Protein AF-A0A2E8WPA9-F1 (afdb_monomer_lite)

Foldseek 3Di:
DDDPDPAQWDWDWDCPPVVCTHTPDIDHDPDPLRAAFDDWDWAADPVDNQWTWIWTAHPVNRDIDIDIGGHPDDPPDPPPDDD

Structure (mmCIF, N/CA/C/O backbone):
data_AF-A0A2E8WPA9-F1
#
_entry.id   AF-A0A2E8WPA9-F1
#
loop_
_atom_site.group_PDB
_atom_site.id
_atom_site.type_symbol
_atom_site.label_atom_id
_atom_site.label_alt_id
_atom_site.label_comp_id
_atom_site.label_asym_id
_atom_site.label_entity_id
_atom_site.label_seq_id
_atom_site.pdbx_PDB_ins_code
_atom_site.Cartn_x
_atom_site.Cartn_y
_atom_site.Cartn_z
_atom_site.occupancy
_atom_site.B_iso_or_equiv
_atom_site.auth_seq_id
_atom_site.auth_comp_id
_atom_site.auth_asym_id
_atom_site.auth_atom_id
_atom_site.pdbx_PDB_model_num
ATOM 1 N N . MET A 1 1 ? 30.556 3.621 3.455 1.00 33.94 1 MET A N 1
ATOM 2 C CA . MET A 1 1 ? 29.193 4.164 3.628 1.00 33.94 1 MET A CA 1
ATOM 3 C C . MET A 1 1 ? 28.257 3.269 2.840 1.00 33.94 1 MET A C 1
ATOM 5 O O . MET A 1 1 ? 28.404 3.203 1.629 1.00 33.94 1 MET A O 1
ATOM 9 N N . VAL A 1 2 ? 27.399 2.504 3.512 1.00 37.19 2 VAL A N 1
ATOM 10 C CA . VAL A 1 2 ? 26.375 1.693 2.842 1.00 37.19 2 VAL A CA 1
ATOM 11 C C . VAL A 1 2 ? 25.148 2.589 2.747 1.00 37.19 2 VAL A C 1
ATOM 13 O O . VAL A 1 2 ? 24.592 2.962 3.776 1.00 37.19 2 VAL A O 1
ATOM 16 N N . SER A 1 3 ? 24.787 3.021 1.540 1.00 45.47 3 SER A N 1
ATOM 17 C CA . SER A 1 3 ? 23.516 3.716 1.320 1.00 45.47 3 SER A CA 1
ATOM 18 C C . SER A 1 3 ? 22.383 2.819 1.832 1.00 45.47 3 SER A C 1
ATOM 20 O O . SER A 1 3 ? 22.456 1.610 1.586 1.00 45.47 3 SER A O 1
ATOM 22 N N . PRO A 1 4 ? 21.356 3.348 2.524 1.00 50.88 4 PRO A N 1
ATOM 23 C CA . PRO A 1 4 ? 20.202 2.548 2.909 1.00 50.88 4 PRO A CA 1
ATOM 24 C C . PRO A 1 4 ? 19.632 1.909 1.644 1.00 50.88 4 PRO A C 1
ATOM 26 O O . PRO A 1 4 ? 19.149 2.601 0.747 1.00 50.88 4 PRO A O 1
ATOM 29 N N . GLN A 1 5 ? 19.763 0.592 1.523 1.00 53.38 5 GLN A N 1
ATOM 30 C CA . GLN A 1 5 ? 19.133 -0.140 0.437 1.00 53.38 5 GLN A CA 1
ATOM 31 C C . GLN A 1 5 ? 17.631 -0.039 0.688 1.00 53.38 5 GLN A C 1
ATOM 33 O O . GLN A 1 5 ? 17.141 -0.523 1.707 1.00 53.38 5 GLN A O 1
ATOM 38 N N . ARG A 1 6 ? 16.908 0.656 -0.199 1.00 62.66 6 ARG A N 1
ATOM 39 C CA . ARG A 1 6 ? 15.445 0.679 -0.149 1.00 62.66 6 ARG A CA 1
ATOM 40 C C . ARG A 1 6 ? 14.962 -0.765 -0.266 1.00 62.66 6 ARG A C 1
ATOM 42 O O . ARG A 1 6 ? 15.337 -1.465 -1.205 1.00 62.66 6 ARG A O 1
ATOM 49 N N . GLY A 1 7 ? 14.193 -1.215 0.721 1.00 65.56 7 GLY A N 1
ATOM 50 C CA . GLY A 1 7 ? 13.594 -2.543 0.695 1.00 65.56 7 GLY A CA 1
ATOM 51 C C . GLY A 1 7 ? 12.556 -2.649 -0.421 1.00 65.56 7 GLY A C 1
ATOM 52 O O . GLY A 1 7 ? 11.829 -1.695 -0.692 1.00 65.56 7 GLY A O 1
ATOM 53 N N . ASP A 1 8 ? 12.462 -3.823 -1.047 1.00 77.31 8 ASP A N 1
ATOM 54 C CA . ASP A 1 8 ? 11.402 -4.150 -2.007 1.00 77.31 8 ASP A CA 1
ATOM 55 C C . ASP A 1 8 ? 10.113 -4.531 -1.243 1.00 77.31 8 ASP A C 1
ATOM 57 O O . ASP A 1 8 ? 9.645 -5.671 -1.294 1.00 77.31 8 ASP A O 1
ATOM 61 N N . GLY A 1 9 ? 9.547 -3.590 -0.480 1.00 86.81 9 GLY A N 1
ATOM 62 C CA . GLY A 1 9 ? 8.318 -3.832 0.274 1.00 86.81 9 GLY A CA 1
ATOM 63 C C . GLY A 1 9 ? 7.671 -2.593 0.890 1.00 86.81 9 GLY A C 1
ATOM 64 O O . GLY A 1 9 ? 8.293 -1.542 1.021 1.00 86.81 9 GLY A O 1
ATOM 65 N N . ILE A 1 10 ? 6.409 -2.752 1.283 1.00 87.88 10 ILE A N 1
ATOM 66 C CA . ILE A 1 10 ? 5.634 -1.798 2.085 1.00 87.88 10 ILE A CA 1
ATOM 67 C C . ILE A 1 10 ? 5.401 -2.435 3.451 1.00 87.88 10 ILE A C 1
ATOM 69 O O . ILE A 1 10 ? 4.950 -3.576 3.529 1.00 87.88 10 ILE A O 1
ATOM 73 N N . LEU A 1 11 ? 5.695 -1.708 4.524 1.00 88.69 11 LEU A N 1
ATOM 74 C CA . LEU A 1 11 ? 5.517 -2.174 5.897 1.00 88.69 11 LEU A CA 1
ATOM 75 C C . LEU A 1 11 ? 4.387 -1.397 6.568 1.00 88.69 11 LEU A C 1
ATOM 77 O O . LEU A 1 11 ? 4.247 -0.194 6.352 1.00 88.69 11 LEU A O 1
ATOM 81 N N . ALA A 1 12 ? 3.611 -2.087 7.396 1.00 88.69 12 ALA A N 1
ATOM 82 C CA . ALA A 1 12 ? 2.540 -1.504 8.187 1.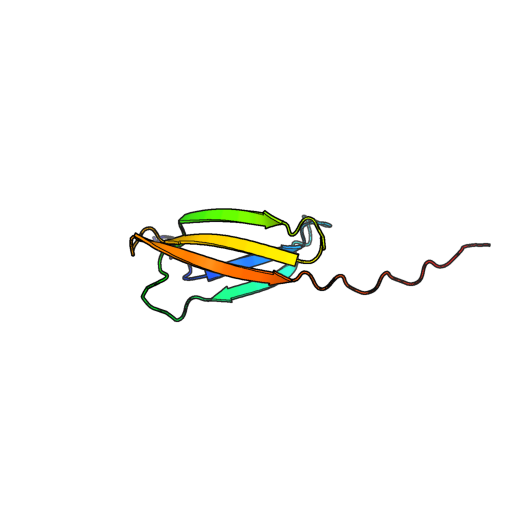00 88.69 12 ALA A CA 1
ATOM 83 C C . ALA A 1 12 ? 2.887 -1.583 9.678 1.00 88.69 12 ALA A C 1
ATOM 85 O O . ALA A 1 12 ? 3.337 -2.621 10.181 1.00 88.69 12 ALA A O 1
ATOM 86 N N . TYR A 1 13 ? 2.648 -0.478 10.378 1.00 88.19 13 TYR A N 1
ATOM 87 C CA . TYR A 1 13 ? 2.882 -0.337 11.810 1.00 88.19 13 TYR A CA 1
ATOM 88 C C . TYR A 1 13 ? 1.627 0.205 12.488 1.00 88.19 13 TYR A C 1
ATOM 90 O O . TYR A 1 13 ? 0.962 1.085 11.944 1.00 88.19 13 TYR A O 1
ATOM 98 N N . ASP A 1 14 ? 1.335 -0.303 13.680 1.00 86.94 14 ASP A N 1
ATOM 99 C CA . ASP A 1 14 ? 0.390 0.310 14.605 1.00 86.94 14 ASP A CA 1
ATOM 100 C C . ASP A 1 14 ? 1.102 1.435 15.362 1.00 86.94 14 ASP A C 1
ATOM 102 O O . ASP A 1 14 ? 2.128 1.217 16.017 1.00 86.94 14 ASP A O 1
ATOM 106 N N . LEU A 1 15 ? 0.557 2.643 15.223 1.00 87.12 15 LEU A N 1
ATOM 107 C CA . LEU A 1 15 ? 1.069 3.878 15.812 1.00 87.12 15 LEU A CA 1
ATOM 108 C C . LEU A 1 15 ? 0.149 4.429 16.908 1.00 87.12 15 LEU A C 1
ATOM 110 O O . LEU A 1 15 ? 0.322 5.574 17.317 1.00 87.12 15 LEU A O 1
ATOM 114 N N . THR A 1 16 ? -0.807 3.635 17.402 1.00 89.12 16 THR A N 1
ATOM 115 C CA . THR A 1 16 ? -1.670 4.020 18.535 1.00 89.12 16 THR A CA 1
ATOM 116 C C . THR A 1 16 ? -0.834 4.360 19.775 1.00 89.12 16 THR A C 1
ATOM 118 O O . THR A 1 16 ? -1.157 5.295 20.502 1.00 89.12 16 THR A O 1
ATOM 121 N N . HIS A 1 17 ? 0.277 3.638 19.964 1.00 90.12 17 HIS A N 1
ATOM 122 C CA . HIS A 1 17 ? 1.321 3.902 20.958 1.00 90.12 17 HIS A CA 1
ATOM 123 C C . HIS A 1 17 ? 2.658 4.108 20.222 1.00 90.12 17 HIS A C 1
ATOM 125 O O . HIS A 1 17 ? 3.397 3.141 20.002 1.00 90.12 17 HIS A O 1
ATOM 131 N N . PRO A 1 18 ? 2.957 5.327 19.735 1.00 87.06 18 PRO A N 1
ATOM 132 C CA . PRO A 1 18 ? 4.064 5.574 18.805 1.00 87.06 18 PRO A CA 1
ATOM 133 C C . PRO A 1 18 ? 5.441 5.250 19.397 1.00 87.06 18 PRO A C 1
ATOM 135 O O . PRO A 1 18 ? 6.354 4.867 18.667 1.00 87.06 18 PRO A O 1
ATOM 138 N N . GLU A 1 19 ? 5.594 5.335 20.716 1.00 91.00 19 GLU A N 1
ATOM 139 C CA . GLU A 1 19 ? 6.800 4.937 21.441 1.00 91.00 19 GLU A CA 1
ATOM 140 C C . GLU A 1 19 ? 7.054 3.420 21.420 1.00 91.00 19 GLU A C 1
ATOM 142 O O . GLU A 1 19 ? 8.175 2.980 21.673 1.00 91.00 19 GLU A O 1
ATOM 147 N N . GLN A 1 20 ? 6.036 2.624 21.079 1.00 85.19 20 GLN A N 1
ATOM 148 C CA . GLN A 1 20 ? 6.078 1.159 21.017 1.00 85.19 20 GLN A CA 1
ATOM 149 C C . GLN A 1 20 ? 5.948 0.612 19.589 1.00 85.19 20 GLN A C 1
ATOM 151 O O . GLN A 1 20 ? 5.788 -0.600 19.439 1.00 85.19 20 GLN A O 1
ATOM 156 N N . GLY A 1 21 ? 5.994 1.486 18.570 1.00 80.19 21 GLY A N 1
ATOM 157 C CA . GLY A 1 21 ? 5.694 1.223 17.155 1.00 80.19 21 GLY A CA 1
ATOM 158 C C . GLY A 1 21 ? 5.744 -0.252 16.752 1.00 80.19 21 GLY A C 1
ATOM 159 O O . GLY A 1 21 ? 6.810 -0.815 16.487 1.00 80.19 21 GLY A O 1
ATOM 160 N N . LYS A 1 22 ? 4.574 -0.894 16.718 1.00 86.88 22 LYS A N 1
ATOM 161 C CA . LYS A 1 22 ? 4.466 -2.342 16.532 1.00 86.88 22 LYS A CA 1
ATOM 162 C C . LYS A 1 22 ? 4.260 -2.653 15.060 1.00 86.88 22 LYS A C 1
ATOM 164 O O . LYS A 1 22 ? 3.309 -2.171 14.457 1.00 86.88 22 LYS A O 1
ATOM 169 N N . SER A 1 23 ? 5.108 -3.497 14.475 1.00 86.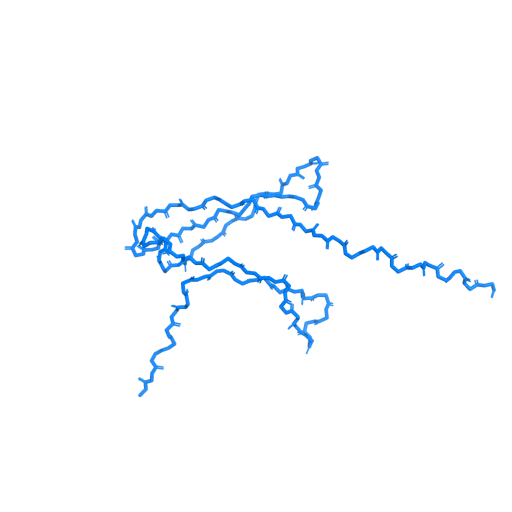50 23 SER A N 1
ATOM 170 C CA . SER A 1 23 ? 4.847 -4.008 13.126 1.00 86.50 23 SER A CA 1
ATOM 171 C C . SER A 1 23 ? 3.605 -4.902 13.141 1.00 86.50 23 SER A C 1
ATOM 173 O O . SER A 1 23 ? 3.520 -5.841 13.936 1.00 86.50 23 SER A O 1
ATOM 175 N N . ILE A 1 24 ? 2.646 -4.596 12.268 1.00 86.56 24 ILE A N 1
ATOM 176 C CA . ILE A 1 24 ? 1.387 -5.346 12.118 1.00 86.56 24 ILE A CA 1
ATOM 177 C C . ILE A 1 24 ? 1.313 -6.114 10.796 1.00 86.56 24 ILE A C 1
ATOM 179 O O . ILE A 1 24 ? 0.402 -6.911 10.595 1.00 86.56 24 ILE A O 1
ATOM 183 N N . GLY A 1 25 ? 2.285 -5.915 9.903 1.00 86.25 25 GLY A N 1
ATOM 184 C CA . GLY A 1 25 ? 2.394 -6.665 8.660 1.00 86.25 25 GLY A CA 1
ATOM 185 C C . GLY A 1 25 ? 3.214 -5.947 7.597 1.00 86.25 25 GLY A C 1
ATOM 186 O O . GLY A 1 25 ? 3.854 -4.923 7.844 1.00 86.25 25 GLY A O 1
ATOM 187 N N . GLY A 1 26 ? 3.184 -6.497 6.388 1.00 87.00 26 GLY A N 1
ATOM 188 C CA . GLY A 1 26 ? 3.825 -5.895 5.230 1.00 87.00 26 GLY A CA 1
ATOM 189 C C . GLY A 1 26 ? 3.614 -6.698 3.954 1.00 87.00 26 GLY A C 1
ATOM 190 O O . GLY A 1 26 ? 3.279 -7.883 3.984 1.00 87.00 26 GLY A O 1
ATOM 191 N N . ILE A 1 27 ? 3.833 -6.033 2.826 1.00 85.94 27 ILE A N 1
ATOM 192 C CA . ILE A 1 2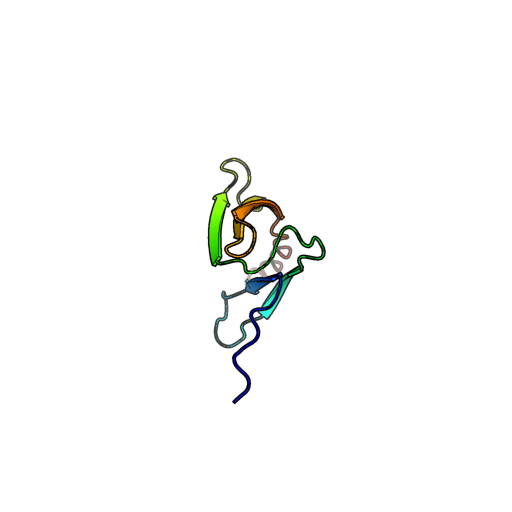7 ? 3.831 -6.609 1.487 1.00 85.94 27 ILE A CA 1
ATOM 193 C C . ILE A 1 27 ? 5.275 -6.602 1.002 1.00 85.94 27 ILE A C 1
ATOM 195 O O . ILE A 1 27 ? 5.887 -5.543 0.891 1.00 85.94 27 ILE A O 1
ATOM 199 N N . PHE A 1 28 ? 5.813 -7.778 0.689 1.00 86.50 28 PHE A N 1
ATOM 200 C CA . PHE A 1 28 ? 7.141 -7.912 0.095 1.00 86.50 28 PHE A CA 1
ATOM 201 C C . PHE A 1 28 ? 7.009 -8.250 -1.385 1.00 86.50 28 PHE A C 1
ATOM 203 O O . PHE A 1 28 ? 6.381 -9.246 -1.761 1.00 86.50 28 PHE A O 1
ATOM 210 N N . PHE A 1 29 ? 7.610 -7.426 -2.234 1.00 84.69 29 PHE A N 1
ATOM 211 C CA . PHE A 1 29 ? 7.502 -7.558 -3.676 1.00 84.69 29 PHE A CA 1
ATOM 212 C C . PHE A 1 29 ? 8.474 -8.620 -4.182 1.00 84.69 29 PHE A C 1
ATOM 214 O O . PHE A 1 29 ? 9.681 -8.416 -4.262 1.00 84.69 29 PHE A O 1
ATOM 221 N N . ARG A 1 30 ? 7.936 -9.794 -4.524 1.00 79.44 30 ARG A N 1
ATOM 222 C CA . ARG A 1 30 ? 8.702 -10.851 -5.210 1.00 79.44 30 ARG A CA 1
ATOM 223 C C . ARG A 1 30 ? 8.712 -10.670 -6.725 1.00 79.44 30 ARG A C 1
ATOM 225 O O . ARG A 1 30 ? 9.607 -11.166 -7.404 1.00 79.44 30 ARG A O 1
ATOM 232 N N . ASP A 1 31 ? 7.700 -9.985 -7.249 1.00 81.38 31 ASP A N 1
ATOM 233 C CA . ASP A 1 31 ? 7.594 -9.683 -8.667 1.00 81.38 31 ASP A CA 1
ATOM 234 C C . ASP A 1 31 ? 8.579 -8.572 -9.038 1.00 81.38 31 ASP A C 1
ATOM 236 O O . ASP A 1 31 ? 8.546 -7.478 -8.478 1.00 81.38 31 ASP A O 1
ATOM 240 N N . ARG A 1 32 ? 9.441 -8.840 -10.022 1.00 81.56 32 ARG A N 1
ATOM 241 C CA . ARG A 1 32 ? 10.441 -7.878 -10.508 1.00 81.56 32 ARG A CA 1
ATOM 242 C C . ARG A 1 32 ? 9.826 -6.638 -11.151 1.00 81.56 32 ARG A C 1
ATOM 244 O O . ARG A 1 32 ? 10.542 -5.662 -11.353 1.00 81.56 32 ARG A O 1
ATOM 251 N N . ARG A 1 33 ? 8.531 -6.666 -11.468 1.00 82.31 33 ARG A N 1
ATOM 252 C CA . ARG A 1 33 ? 7.773 -5.507 -11.947 1.00 82.31 33 ARG A CA 1
ATOM 253 C C . ARG A 1 33 ? 7.459 -4.500 -10.844 1.00 82.31 33 ARG A C 1
ATOM 255 O O . ARG A 1 33 ? 7.013 -3.417 -11.176 1.00 82.31 33 ARG A O 1
ATOM 262 N N . HIS A 1 34 ? 7.690 -4.826 -9.573 1.00 84.38 34 HIS A N 1
ATOM 263 C CA . HIS A 1 34 ? 7.367 -3.977 -8.427 1.00 84.38 34 HIS A CA 1
ATOM 264 C C . HIS A 1 34 ? 8.640 -3.685 -7.620 1.00 84.38 34 HIS A C 1
ATOM 266 O O . HIS A 1 34 ? 8.921 -4.345 -6.620 1.00 84.38 34 HIS A O 1
ATOM 272 N N . ARG A 1 35 ? 9.451 -2.722 -8.079 1.00 85.31 35 ARG A N 1
ATOM 273 C CA . ARG A 1 35 ? 10.705 -2.326 -7.409 1.00 85.31 35 ARG A CA 1
ATOM 274 C C . ARG A 1 35 ? 10.771 -0.834 -7.153 1.00 85.31 35 ARG A C 1
ATOM 276 O O . ARG A 1 35 ? 10.348 -0.049 -7.998 1.00 85.31 35 ARG A O 1
ATOM 283 N N . GLY A 1 36 ? 11.345 -0.471 -6.009 1.00 86.31 36 GLY A N 1
ATOM 284 C CA . GLY A 1 36 ? 11.462 0.925 -5.590 1.00 86.31 36 GLY A CA 1
ATOM 285 C C . GLY A 1 36 ? 10.093 1.588 -5.419 1.00 86.31 36 GLY A C 1
ATOM 286 O O . GLY A 1 36 ? 9.765 2.473 -6.207 1.00 86.31 36 GLY A O 1
ATOM 287 N N . PRO A 1 37 ? 9.269 1.153 -4.442 1.00 88.94 37 PRO A N 1
ATOM 288 C CA . PRO A 1 37 ? 8.050 1.882 -4.110 1.00 88.94 37 PRO A CA 1
ATOM 289 C C . PRO A 1 37 ? 8.410 3.330 -3.740 1.00 88.94 37 PRO A C 1
ATOM 291 O O . PRO A 1 37 ? 9.323 3.566 -2.942 1.00 88.94 37 PRO A O 1
ATOM 294 N N . GLU A 1 38 ? 7.721 4.291 -4.346 1.00 89.31 38 GLU A N 1
ATOM 295 C CA . GLU A 1 38 ? 8.040 5.719 -4.208 1.00 89.31 38 GLU A CA 1
ATOM 296 C C . GLU A 1 38 ? 6.876 6.509 -3.617 1.00 89.31 38 GLU A C 1
ATOM 298 O O . GLU A 1 38 ? 7.067 7.272 -2.670 1.00 89.31 38 GLU A O 1
ATOM 303 N N . SER A 1 39 ? 5.670 6.299 -4.144 1.00 90.62 39 SER A N 1
ATOM 304 C CA . SER A 1 39 ? 4.456 6.964 -3.683 1.00 90.62 39 SER A CA 1
ATOM 305 C C . SER A 1 39 ? 3.350 5.956 -3.416 1.00 90.62 39 SER A C 1
ATOM 307 O O . SER A 1 39 ? 3.328 4.856 -3.976 1.00 90.62 39 SER A O 1
ATOM 309 N N . MET A 1 40 ? 2.436 6.329 -2.525 1.00 93.38 40 MET A N 1
ATOM 310 C CA . MET A 1 40 ? 1.320 5.495 -2.106 1.00 93.38 40 MET A CA 1
ATOM 311 C C . MET A 1 40 ? 0.087 6.348 -1.825 1.00 93.38 40 MET A C 1
ATOM 313 O O . MET A 1 40 ? 0.192 7.438 -1.263 1.00 93.38 40 MET A O 1
ATOM 317 N N . VAL A 1 41 ? -1.085 5.813 -2.157 1.00 96.00 41 VAL A N 1
ATOM 318 C CA . VAL A 1 41 ? -2.380 6.357 -1.744 1.00 96.00 41 VAL A CA 1
ATOM 319 C C . VAL A 1 41 ? -3.268 5.235 -1.220 1.00 96.00 41 VAL A C 1
ATOM 321 O O . VAL A 1 41 ? -3.329 4.150 -1.802 1.00 96.00 41 VAL A O 1
ATOM 324 N N . PHE A 1 42 ? -3.948 5.501 -0.109 1.00 93.62 42 PHE A N 1
ATOM 325 C CA . PHE A 1 42 ? -4.950 4.607 0.456 1.00 93.62 42 PHE A CA 1
ATOM 326 C C . PHE A 1 42 ? -6.349 5.086 0.068 1.00 93.62 42 PHE A C 1
ATOM 328 O O . PHE A 1 42 ? -6.674 6.264 0.217 1.00 93.62 42 PHE A O 1
ATOM 335 N N . LEU A 1 43 ? -7.162 4.164 -0.435 1.00 95.25 43 LEU A N 1
ATOM 336 C CA . LEU A 1 43 ? -8.549 4.377 -0.822 1.00 95.25 43 LEU A CA 1
ATOM 337 C C . LEU A 1 43 ? -9.427 3.561 0.139 1.00 95.25 43 LEU A C 1
ATOM 339 O O . LEU A 1 43 ? -9.486 2.336 -0.008 1.00 95.25 43 LEU A O 1
ATOM 343 N N . PRO A 1 44 ? -10.063 4.196 1.139 1.00 93.44 44 PRO A N 1
ATOM 344 C CA . PRO A 1 44 ? -10.913 3.486 2.087 1.00 93.44 44 PRO A CA 1
ATOM 345 C C . PRO A 1 44 ? -12.171 2.944 1.400 1.00 93.44 44 PRO A C 1
ATOM 347 O O . PRO A 1 44 ? -12.704 3.569 0.478 1.00 93.44 44 PRO A O 1
ATOM 350 N N . ASP A 1 45 ? -12.672 1.805 1.874 1.00 93.50 45 ASP A N 1
ATOM 351 C CA . ASP A 1 45 ? -14.023 1.362 1.544 1.00 93.50 45 ASP A CA 1
ATOM 352 C C . ASP A 1 45 ? -15.035 2.119 2.419 1.00 93.50 45 ASP A C 1
ATOM 354 O O . ASP A 1 45 ? -15.087 1.967 3.638 1.00 93.50 45 ASP A O 1
ATOM 358 N N . ASN A 1 46 ? -15.871 2.941 1.784 1.00 91.50 46 ASN A N 1
ATOM 359 C CA . ASN A 1 46 ? -16.887 3.735 2.481 1.00 91.50 46 ASN A CA 1
ATOM 360 C C . ASN A 1 46 ? -17.977 2.881 3.152 1.00 91.50 46 ASN A C 1
ATOM 362 O O . ASN A 1 46 ? -18.717 3.393 3.991 1.00 91.50 46 ASN A O 1
ATOM 366 N N . SER A 1 47 ? -18.114 1.610 2.767 1.00 93.94 47 SER A N 1
ATOM 367 C CA . SER A 1 47 ? -19.059 0.663 3.365 1.00 93.94 47 SER A CA 1
ATOM 368 C C . SER A 1 47 ? -18.448 -0.168 4.495 1.00 93.94 47 SER A C 1
ATOM 370 O O . SER A 1 47 ? -19.189 -0.683 5.333 1.00 93.94 47 SER A O 1
ATOM 372 N N . ASN A 1 48 ? -17.115 -0.275 4.546 1.00 89.06 48 ASN A N 1
ATOM 373 C CA . ASN A 1 48 ? -16.398 -1.056 5.544 1.00 89.06 48 ASN A CA 1
ATOM 374 C C . ASN A 1 48 ? -15.074 -0.375 5.949 1.00 89.06 48 ASN A C 1
ATOM 376 O O . ASN A 1 48 ? -14.087 -0.486 5.223 1.00 89.06 48 ASN A O 1
ATOM 380 N N . PRO A 1 49 ? -15.006 0.268 7.131 1.00 85.12 49 PRO A N 1
ATOM 381 C CA . PRO A 1 49 ? -13.814 0.998 7.564 1.00 85.12 49 PRO A CA 1
ATOM 382 C C . PRO A 1 49 ? -12.590 0.103 7.817 1.00 85.12 49 PRO A C 1
ATOM 384 O O . PRO A 1 49 ? -11.473 0.612 7.871 1.00 85.12 49 PRO A O 1
ATOM 387 N N . ASP A 1 50 ? -12.776 -1.214 7.944 1.00 87.44 50 ASP A N 1
ATOM 388 C CA . ASP A 1 50 ? -11.687 -2.181 8.102 1.00 87.44 50 ASP A CA 1
ATOM 389 C C . ASP A 1 50 ? -11.115 -2.660 6.756 1.00 87.44 50 ASP A C 1
ATOM 391 O O . ASP A 1 50 ? -10.234 -3.522 6.724 1.00 87.44 50 ASP A O 1
ATOM 395 N N . GLN A 1 51 ? -11.600 -2.141 5.626 1.00 91.19 51 GLN A N 1
ATOM 396 C CA . GLN A 1 51 ? -11.155 -2.534 4.291 1.00 91.19 51 GLN A CA 1
ATOM 397 C C . GLN A 1 51 ? -10.783 -1.327 3.429 1.00 91.19 51 GLN A C 1
ATOM 399 O O . GLN A 1 51 ? -11.254 -0.203 3.610 1.00 91.19 51 GLN A O 1
ATOM 404 N N . GLY A 1 52 ? -9.910 -1.564 2.456 1.00 94.00 52 GLY A N 1
ATOM 405 C CA . GLY A 1 52 ? -9.563 -0.565 1.459 1.00 94.00 52 GLY A CA 1
ATOM 406 C C . GLY A 1 52 ? -8.554 -1.069 0.442 1.00 94.00 52 GLY A C 1
ATOM 407 O O . GLY A 1 52 ? -8.093 -2.214 0.484 1.00 94.00 52 GLY A O 1
ATOM 408 N N . LEU A 1 53 ? -8.200 -0.187 -0.484 1.00 95.50 53 LEU A N 1
ATOM 409 C CA . LEU A 1 53 ? -7.164 -0.431 -1.477 1.00 95.50 53 LEU A CA 1
ATOM 410 C C . LEU A 1 53 ? -5.950 0.442 -1.190 1.00 95.50 53 LEU A C 1
ATOM 412 O O . LEU A 1 53 ? -6.066 1.647 -0.982 1.00 95.50 53 LEU A O 1
ATOM 416 N N . LEU A 1 54 ? -4.770 -0.160 -1.250 1.00 93.88 54 LEU A N 1
ATOM 417 C CA . LEU A 1 54 ? -3.509 0.562 -1.310 1.00 93.88 54 LEU A CA 1
ATOM 418 C C . LEU A 1 54 ? -3.015 0.553 -2.752 1.00 93.88 54 LEU A C 1
ATOM 420 O O . LEU A 1 54 ? -2.791 -0.512 -3.330 1.00 93.88 54 LEU A O 1
ATOM 424 N N . VAL A 1 55 ? -2.831 1.737 -3.326 1.00 95.31 55 VAL A N 1
ATOM 425 C CA . VAL A 1 55 ? -2.211 1.907 -4.641 1.00 95.31 55 VAL A CA 1
ATOM 426 C C . VAL A 1 55 ? -0.795 2.419 -4.431 1.00 95.31 55 VAL A C 1
ATOM 428 O O . VAL A 1 55 ? -0.606 3.429 -3.757 1.00 95.31 55 VAL A O 1
ATOM 431 N N . ALA A 1 56 ? 0.192 1.734 -5.001 1.00 93.31 56 ALA A N 1
ATOM 432 C CA . ALA A 1 56 ? 1.600 2.109 -4.905 1.00 93.31 56 ALA A CA 1
ATOM 433 C C . ALA A 1 56 ? 2.210 2.313 -6.294 1.00 93.31 56 ALA A C 1
ATOM 435 O O . ALA A 1 56 ? 1.965 1.511 -7.200 1.00 93.31 56 ALA A O 1
ATOM 436 N N . SER A 1 57 ? 3.021 3.362 -6.446 1.00 93.81 57 SER A N 1
ATOM 437 C CA . SER A 1 57 ? 3.844 3.587 -7.635 1.00 93.81 57 SER A CA 1
ATOM 438 C C . SER A 1 57 ? 5.256 3.048 -7.440 1.00 93.81 57 SER A C 1
ATOM 440 O O . SER A 1 57 ? 5.840 3.155 -6.357 1.00 93.81 57 SER A O 1
ATOM 442 N N . PHE A 1 58 ? 5.812 2.484 -8.510 1.00 91.88 58 PHE A N 1
ATOM 443 C CA . PHE A 1 58 ? 7.141 1.882 -8.519 1.00 91.88 58 PHE A CA 1
ATOM 444 C C . PHE A 1 58 ? 8.068 2.631 -9.473 1.00 91.88 58 PHE A C 1
ATOM 446 O O . PHE A 1 58 ? 8.022 2.409 -10.685 1.00 91.88 58 PHE A O 1
ATOM 453 N N . GLU A 1 59 ? 8.937 3.480 -8.922 1.00 89.81 59 GLU A N 1
ATOM 454 C CA . GLU A 1 59 ? 9.825 4.382 -9.672 1.00 89.81 59 GLU A CA 1
ATOM 455 C C . GLU A 1 59 ? 10.665 3.623 -10.706 1.00 89.81 59 GLU A C 1
ATOM 457 O O . GLU A 1 59 ? 10.704 3.977 -11.882 1.00 89.81 59 GLU A O 1
ATOM 462 N N . TYR A 1 60 ? 11.289 2.516 -10.297 1.00 88.94 60 TYR A N 1
ATOM 463 C CA . TYR A 1 60 ? 12.262 1.812 -11.141 1.00 88.94 60 TYR A CA 1
ATOM 464 C C . TYR A 1 60 ? 11.630 1.043 -12.299 1.00 88.94 60 TYR A C 1
ATOM 466 O O . TYR A 1 60 ? 12.337 0.573 -13.187 1.00 88.94 60 TYR A O 1
ATOM 474 N N . THR A 1 61 ? 10.311 0.868 -12.274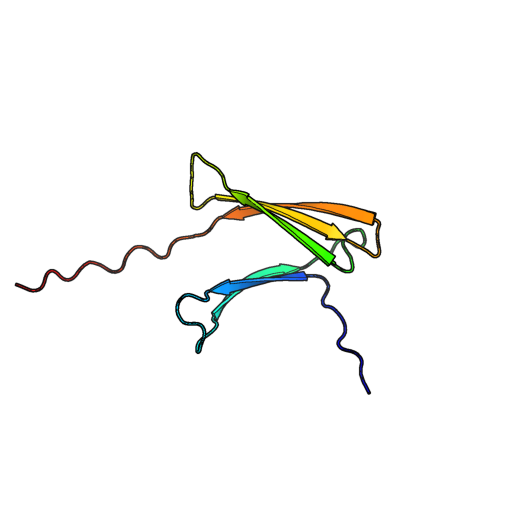 1.00 88.56 61 THR A N 1
ATOM 475 C CA . THR A 1 61 ? 9.592 0.041 -13.253 1.00 88.56 61 THR A CA 1
ATOM 476 C C . THR A 1 61 ? 8.488 0.801 -13.976 1.00 88.56 61 THR A C 1
ATOM 478 O O . THR A 1 61 ? 7.988 0.306 -14.983 1.00 88.56 61 THR A O 1
ATOM 481 N N . GLY A 1 62 ? 8.105 1.986 -13.491 1.00 90.88 62 GLY A N 1
ATOM 482 C CA . GLY A 1 62 ? 7.006 2.775 -14.043 1.00 90.88 62 GLY A CA 1
ATOM 483 C C . GLY A 1 62 ? 5.639 2.100 -13.911 1.00 90.88 62 GLY A C 1
ATOM 484 O O . GLY A 1 62 ? 4.736 2.402 -14.688 1.00 90.88 62 GLY A O 1
ATOM 485 N N . THR A 1 63 ? 5.481 1.157 -12.977 1.00 90.94 63 THR A N 1
ATOM 486 C CA . THR A 1 63 ? 4.234 0.408 -12.782 1.00 90.94 63 THR A CA 1
ATOM 487 C C . THR A 1 63 ? 3.439 0.917 -11.582 1.00 90.94 63 THR A C 1
ATOM 489 O O . THR A 1 63 ? 3.963 1.601 -10.697 1.00 90.94 63 THR A O 1
ATOM 492 N N . LEU A 1 64 ? 2.156 0.549 -11.556 1.00 92.44 64 LEU A N 1
ATOM 493 C CA . LEU A 1 64 ? 1.284 0.685 -10.395 1.00 92.44 64 LEU A CA 1
ATOM 494 C C . LEU A 1 64 ? 0.906 -0.704 -9.879 1.00 92.44 64 LEU A C 1
ATOM 496 O O . LEU A 1 64 ? 0.526 -1.577 -10.662 1.00 92.44 64 LEU A O 1
ATOM 500 N N . GLY A 1 65 ? 0.966 -0.884 -8.563 1.00 90.81 65 GLY A N 1
ATOM 501 C CA . GLY A 1 65 ? 0.408 -2.043 -7.871 1.00 90.81 65 GLY A CA 1
ATOM 502 C C . GLY A 1 65 ? -0.836 -1.643 -7.092 1.00 90.81 65 GLY A C 1
ATOM 503 O O . GLY A 1 65 ? -0.850 -0.592 -6.452 1.00 90.81 65 GLY A O 1
ATOM 504 N N . VAL A 1 66 ? -1.868 -2.483 -7.139 1.00 93.31 66 VAL A N 1
ATOM 505 C CA . VAL A 1 66 ? -3.094 -2.315 -6.351 1.00 93.31 66 VAL A CA 1
ATOM 506 C C . VAL A 1 66 ? -3.218 -3.501 -5.411 1.00 93.31 66 VAL A C 1
ATOM 508 O O . VAL A 1 66 ? -3.210 -4.652 -5.851 1.00 93.31 66 VAL A O 1
ATOM 511 N N . PHE A 1 67 ? -3.323 -3.219 -4.118 1.00 90.69 67 PHE A N 1
ATOM 512 C CA . PHE A 1 67 ? -3.353 -4.222 -3.064 1.00 90.69 67 PHE A CA 1
ATOM 513 C C . PHE A 1 67 ? -4.623 -4.058 -2.241 1.00 90.69 67 PHE A C 1
ATOM 515 O O . PHE A 1 67 ? -4.947 -2.951 -1.819 1.00 90.69 67 PHE A O 1
ATOM 522 N N . SER A 1 68 ? -5.322 -5.164 -1.993 1.00 92.12 68 SER A N 1
ATOM 523 C CA . SER A 1 68 ? -6.383 -5.180 -0.989 1.00 92.12 68 SER A CA 1
ATOM 524 C C . SER A 1 68 ? -5.754 -5.170 0.398 1.00 92.12 68 SER A C 1
ATOM 526 O O . SER A 1 68 ? -4.828 -5.939 0.670 1.00 92.12 68 SER A O 1
ATOM 528 N N . VAL A 1 69 ? -6.246 -4.285 1.256 1.00 89.56 69 VAL A N 1
ATOM 529 C CA . VAL A 1 69 ? -5.836 -4.168 2.650 1.00 89.56 69 VAL A CA 1
ATOM 530 C C . VAL A 1 69 ? -7.058 -4.435 3.510 1.00 89.56 69 VAL A C 1
ATOM 532 O O . VAL A 1 69 ? -8.107 -3.822 3.321 1.00 89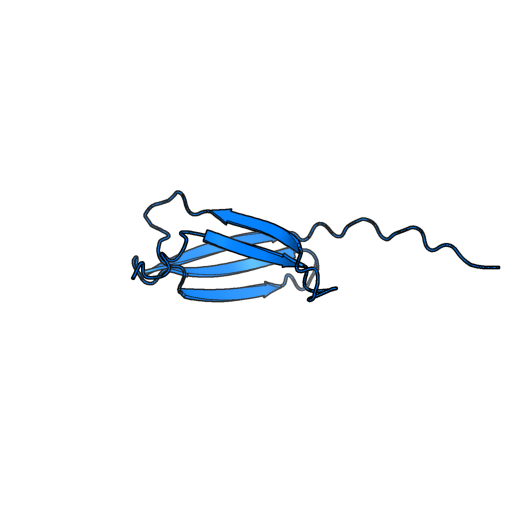.56 69 VAL A O 1
ATOM 535 N N . ALA A 1 70 ? -6.905 -5.351 4.459 1.00 86.62 70 ALA A N 1
ATOM 536 C CA . ALA A 1 70 ? -7.895 -5.615 5.486 1.00 86.62 70 ALA A CA 1
ATOM 537 C C . ALA A 1 70 ? -7.237 -5.412 6.849 1.00 86.62 70 ALA A C 1
ATOM 539 O O . ALA A 1 70 ? -6.227 -6.049 7.163 1.00 86.62 70 ALA A O 1
ATOM 540 N N . HIS A 1 71 ? -7.806 -4.518 7.645 1.00 76.81 71 HIS A N 1
ATOM 541 C CA . HIS A 1 71 ? -7.485 -4.380 9.049 1.00 76.81 71 HIS A CA 1
ATOM 542 C C . HIS A 1 71 ? -8.266 -5.451 9.814 1.00 76.81 71 HIS A C 1
ATOM 544 O O . HIS A 1 71 ? -9.492 -5.448 9.851 1.00 76.81 71 HIS A O 1
ATOM 550 N N . GLN A 1 72 ? -7.565 -6.410 10.415 1.00 66.00 72 GLN A N 1
ATOM 551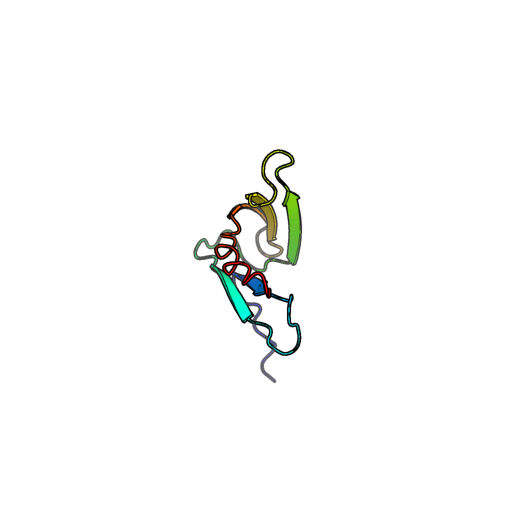 C CA . GLN A 1 72 ? -8.189 -7.224 11.450 1.00 66.00 72 GLN A CA 1
ATOM 552 C C . GLN A 1 72 ? -8.148 -6.407 12.734 1.00 66.00 72 GLN A C 1
ATOM 554 O O . GLN A 1 72 ? -7.130 -6.396 13.425 1.00 66.00 72 GLN A O 1
ATOM 559 N N . ALA A 1 73 ? -9.245 -5.713 13.043 1.00 55.41 73 ALA A N 1
ATOM 560 C CA . ALA A 1 73 ? -9.434 -5.180 14.380 1.00 55.41 73 ALA A CA 1
ATOM 561 C C . ALA A 1 73 ? -9.233 -6.334 15.372 1.00 55.41 73 ALA A C 1
ATOM 563 O O . ALA A 1 73 ? -9.910 -7.364 15.286 1.00 55.41 73 ALA A O 1
ATOM 564 N N . ASN A 1 74 ? -8.282 -6.192 16.302 1.00 54.03 74 ASN A N 1
ATOM 565 C CA . ASN A 1 74 ? -8.282 -7.062 17.472 1.00 54.03 74 ASN A CA 1
ATOM 566 C C . ASN A 1 74 ? -9.685 -6.969 18.090 1.00 54.03 74 ASN A C 1
ATOM 568 O O . ASN A 1 74 ? -10.202 -5.851 18.197 1.00 54.03 74 ASN A O 1
ATOM 572 N N . PRO A 1 75 ? -10.318 -8.095 18.471 1.00 47.38 75 PRO A N 1
ATOM 573 C CA . PRO A 1 75 ? -11.619 -8.039 19.119 1.00 47.38 75 PRO A CA 1
ATOM 574 C C . PRO A 1 75 ? -11.530 -7.056 20.294 1.00 47.38 75 PRO A C 1
ATOM 576 O O . PRO A 1 75 ? -10.526 -7.092 21.018 1.00 47.38 75 PRO A O 1
ATOM 579 N N . PRO A 1 76 ? -12.513 -6.149 20.459 1.00 47.81 76 PRO A N 1
ATOM 580 C CA . PRO A 1 76 ? -12.483 -5.188 21.548 1.00 47.81 76 PRO A CA 1
ATOM 581 C C . PRO A 1 76 ? -12.273 -5.953 22.853 1.00 47.81 76 PRO A C 1
ATOM 583 O O . PRO A 1 76 ? -12.968 -6.938 23.118 1.00 47.81 76 PRO A O 1
ATOM 586 N N . LEU A 1 77 ? -11.272 -5.533 23.635 1.00 51.28 77 LEU A N 1
ATOM 587 C CA . LEU A 1 77 ? -11.087 -6.043 24.989 1.00 51.28 77 LEU A CA 1
ATOM 588 C C . LEU A 1 77 ? -12.444 -5.937 25.698 1.00 51.28 77 LEU A C 1
ATOM 590 O O . LEU A 1 77 ? -13.096 -4.895 25.558 1.00 51.28 77 LEU A O 1
ATOM 594 N N . PRO A 1 78 ? -12.909 -6.989 26.399 1.00 44.75 78 PRO A N 1
ATOM 595 C CA . PRO A 1 78 ? -14.173 -6.915 27.108 1.00 44.75 78 PRO A CA 1
ATOM 596 C C . PRO A 1 78 ? -14.130 -5.684 28.008 1.00 44.75 78 PRO A C 1
ATOM 598 O O . PRO A 1 78 ? -13.222 -5.539 28.826 1.00 44.75 78 PRO A O 1
ATOM 601 N N . LEU A 1 79 ? -15.083 -4.774 27.799 1.00 47.38 79 LEU A N 1
ATOM 602 C CA . LEU A 1 79 ? -15.296 -3.640 28.681 1.00 47.38 79 LEU A CA 1
ATOM 603 C C . LEU A 1 79 ? -15.610 -4.229 30.058 1.00 47.38 79 LEU A C 1
ATOM 605 O O . LEU A 1 79 ? -16.728 -4.680 30.300 1.00 47.38 79 LEU A O 1
ATOM 609 N N . THR A 1 80 ? -14.625 -4.277 30.953 1.00 49.97 80 THR A N 1
ATOM 610 C CA . THR A 1 80 ? -14.904 -4.395 32.381 1.00 49.97 80 THR A CA 1
ATOM 611 C C . THR A 1 80 ? -15.678 -3.143 32.762 1.00 49.97 80 THR A C 1
ATOM 613 O O . THR A 1 80 ? -15.100 -2.069 32.914 1.00 49.97 80 THR A O 1
ATOM 616 N N . LEU A 1 81 ? -17.001 -3.279 32.837 1.00 44.06 81 LEU A N 1
ATOM 617 C CA . LEU A 1 81 ? -17.849 -2.374 33.596 1.00 44.06 81 LEU A CA 1
ATOM 618 C C . LEU A 1 81 ? -17.330 -2.415 35.035 1.00 44.06 81 LEU A C 1
ATOM 620 O O . LEU A 1 81 ? -17.376 -3.460 35.680 1.00 44.06 81 LEU A O 1
ATOM 624 N N . CYS A 1 82 ? -16.751 -1.310 35.493 1.00 47.75 82 CYS A N 1
ATOM 625 C CA . CYS A 1 82 ? -16.564 -1.094 36.918 1.00 47.75 82 CYS A CA 1
ATOM 626 C C . CYS A 1 82 ? -17.938 -0.737 37.497 1.00 47.75 82 CYS A C 1
ATOM 628 O O . CYS A 1 82 ? -18.529 0.250 37.051 1.00 47.75 82 CYS A O 1
ATOM 630 N N . ASP A 1 83 ? -18.423 -1.551 38.435 1.00 42.06 83 ASP A N 1
ATOM 631 C CA . ASP A 1 83 ? -19.495 -1.181 39.369 1.00 42.06 83 ASP A CA 1
ATOM 632 C C . ASP A 1 83 ? -18.998 -0.137 40.386 1.00 42.06 83 ASP A C 1
ATOM 634 O O . ASP A 1 83 ? -17.806 -0.208 40.781 1.00 42.06 83 ASP A O 1
#

Sequence (83 aa):
MVSPQRGDGILAYDLTHPEQGKSIGGIFFRDRRHRGPESMVFLPDNSNPDQGLLVASFEYTGTLGVFSVAHQANPPLPLTLCD

Radius of gyration: 16.85 Å; chains: 1; bounding box: 49×18×53 Å

pLDDT: mean 79.8, std 17.23, range [33.94, 96.0]

Secondary structure (DSSP, 8-state):
-------SEEEEEE-SSGGG-EEEEEEE--STTS-SEEEEEEEEETTEEEEEEEEEEETTTTEEEEEEEE--PPPPPP-----